Protein AF-A0A6G1R7E5-F1 (afdb_monomer)

Secondary structure (DSSP, 8-state):
-----------PPPP---------SS-SSTTSSS------------------HHHHHHHHH-EEEEEEE-TTTSTT--EEEEEEETT--HHHHHHHHHHHTT--GGGGGG---EEEEEEEETTTTEEEEEEEEEPPTT--HHHHHHH--PPP-

Mean predicted aligned error: 16.04 Å

Organism: NCBI:txid2861861

Solvent-accessible surface area (backbone atoms only — not comparable to full-atom values): 10362 Å² total; per-residue (Å²): 143,86,88,86,83,88,82,89,82,90,81,78,81,84,78,88,77,82,78,84,73,85,78,79,88,87,84,80,76,81,69,76,83,74,77,83,76,86,81,78,96,70,97,69,81,87,67,88,70,82,77,54,68,70,58,56,51,48,57,35,65,42,77,48,77,45,80,47,70,38,59,95,79,42,80,95,46,71,63,47,81,40,82,38,26,38,71,39,29,38,53,57,50,45,25,57,46,30,47,77,71,76,40,64,50,86,53,41,87,80,58,78,56,64,55,72,45,62,49,67,46,74,98,81,53,45,81,42,81,76,47,72,45,79,55,53,58,78,41,34,60,54,44,49,60,74,78,51,77,82,83,88,128

pLDDT: mean 77.71, std 21.1, range [35.16, 98.25]

InterPro domains:
  IPR000159 Ras-associating domain [PF00788] (63-152)
  IPR000159 Ras-associating domain [PS50200] (62-153)
  IPR000159 Ras-associating domain [SM00314] (62-153)
  IPR029071 Ubiquitin-like domain superfamily [SSF54236] (63-151)
  IPR052072 Vascular development regulator domain-containing protein [PTHR16027] (40-153)

Structure (mmCIF, N/CA/C/O backbone):
data_AF-A0A6G1R7E5-F1
#
_entry.id   AF-A0A6G1R7E5-F1
#
loop_
_atom_site.group_PDB
_atom_site.id
_atom_site.type_symbol
_atom_site.label_atom_id
_atom_site.label_alt_id
_atom_site.label_comp_id
_atom_site.label_asym_id
_atom_site.label_entity_id
_atom_site.label_seq_id
_atom_site.pdbx_PDB_ins_code
_atom_site.Cartn_x
_atom_site.Cartn_y
_atom_site.Cartn_z
_atom_site.occupancy
_atom_site.B_iso_or_equiv
_atom_site.auth_seq_id
_atom_site.auth_comp_id
_atom_site.auth_asym_id
_atom_site.auth_atom_id
_atom_site.pdbx_PDB_model_num
ATOM 1 N N . MET A 1 1 ? -14.449 60.398 -32.778 1.00 43.22 1 MET A N 1
ATOM 2 C CA . MET A 1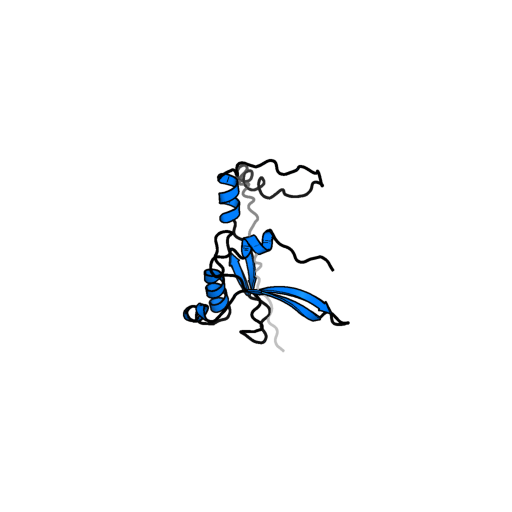 1 ? -14.266 61.812 -32.386 1.00 43.22 1 MET A CA 1
ATOM 3 C C . MET A 1 1 ? -15.204 62.108 -31.234 1.00 43.22 1 MET A C 1
ATOM 5 O O . MET A 1 1 ? -16.389 61.920 -31.430 1.00 43.22 1 MET A O 1
ATOM 9 N N . PHE A 1 2 ? -14.660 62.447 -30.063 1.00 35.16 2 PHE A N 1
ATOM 10 C CA . PHE A 1 2 ? -15.073 63.490 -29.105 1.00 35.16 2 PHE A CA 1
ATOM 11 C C . PHE A 1 2 ? -14.223 63.292 -27.836 1.00 35.16 2 PHE A C 1
ATOM 13 O O . PHE A 1 2 ? -14.105 62.180 -27.329 1.00 35.16 2 PHE A O 1
ATOM 20 N N . TYR A 1 3 ? -13.558 64.368 -27.411 1.00 39.50 3 TYR A N 1
ATOM 21 C CA . TYR A 1 3 ? -12.679 64.449 -26.242 1.00 39.50 3 TYR A CA 1
ATOM 22 C C . TYR A 1 3 ? -13.475 64.847 -24.993 1.00 39.50 3 TYR A C 1
ATOM 24 O O . TYR A 1 3 ? -14.454 65.582 -25.095 1.00 39.50 3 TYR A O 1
ATOM 32 N N . GLY A 1 4 ? -12.982 64.452 -23.819 1.00 38.38 4 GLY A N 1
ATOM 33 C CA . GLY A 1 4 ? -13.399 64.995 -22.527 1.00 38.38 4 GLY A CA 1
ATOM 34 C C . GLY A 1 4 ? -12.369 64.662 -21.449 1.00 38.38 4 GLY A C 1
ATOM 35 O O . GLY A 1 4 ? -12.268 63.517 -21.022 1.00 38.38 4 GLY A O 1
ATOM 36 N N . SER A 1 5 ? -11.573 65.660 -21.069 1.00 42.00 5 SER A N 1
ATOM 37 C CA . SER A 1 5 ? -10.473 65.568 -20.107 1.00 42.00 5 SER A CA 1
ATOM 38 C C . SER A 1 5 ? -10.920 65.765 -18.652 1.00 42.00 5 SER A C 1
ATOM 40 O O . SER A 1 5 ? -11.773 66.597 -18.369 1.00 42.00 5 SER A O 1
ATOM 42 N N . SER A 1 6 ? -10.188 65.080 -17.765 1.00 46.44 6 SER A N 1
ATOM 43 C CA . SER A 1 6 ? -9.765 65.466 -16.404 1.00 46.44 6 SER A CA 1
ATOM 44 C C . SER A 1 6 ? -10.787 65.615 -15.269 1.00 46.44 6 SER A C 1
ATOM 46 O O . SER A 1 6 ? -11.438 66.643 -15.142 1.00 46.44 6 SER A O 1
ATOM 48 N N . SER A 1 7 ? -10.691 64.709 -14.284 1.00 46.31 7 SER A N 1
ATOM 49 C CA . SER A 1 7 ? -10.604 65.093 -12.862 1.00 46.31 7 SER A CA 1
ATOM 50 C C . SER A 1 7 ? -10.080 63.948 -11.978 1.00 46.31 7 SER A C 1
ATOM 52 O O . SER A 1 7 ? -10.705 62.903 -11.834 1.00 46.31 7 SER A O 1
ATOM 54 N N . SER A 1 8 ? -8.901 64.199 -11.409 1.00 45.06 8 SER A N 1
ATOM 55 C CA . SER A 1 8 ? -8.250 63.628 -10.220 1.00 45.06 8 SER A CA 1
ATOM 56 C C . SER A 1 8 ? -9.001 62.614 -9.335 1.00 45.06 8 SER A C 1
ATOM 58 O O . SER A 1 8 ? -10.012 62.942 -8.721 1.00 45.06 8 SER A O 1
ATOM 60 N N . SER A 1 9 ? -8.350 61.482 -9.052 1.00 47.66 9 SER A N 1
ATOM 61 C CA . SER A 1 9 ? -8.262 60.946 -7.682 1.00 47.66 9 SER A CA 1
ATOM 62 C C . SER A 1 9 ? -7.002 60.084 -7.531 1.00 47.66 9 SER A C 1
ATOM 64 O O . SER A 1 9 ? -6.932 58.927 -7.928 1.00 47.66 9 SER A O 1
ATOM 66 N N . SER A 1 10 ? -5.954 60.702 -6.987 1.00 46.72 10 SER A N 1
ATOM 67 C CA . SER A 1 10 ? -4.764 60.012 -6.491 1.00 46.72 10 SER A CA 1
ATOM 68 C C . SER A 1 10 ? -5.149 59.277 -5.205 1.00 46.72 10 SER A C 1
ATOM 70 O O . SER A 1 10 ? -5.445 59.922 -4.200 1.00 46.72 10 SER A O 1
ATOM 72 N N . MET A 1 11 ? -5.187 57.944 -5.230 1.00 49.59 11 MET A N 1
ATOM 73 C CA . MET A 1 11 ? -5.299 57.131 -4.016 1.00 49.59 11 MET A CA 1
ATOM 74 C C . MET A 1 11 ? -3.902 56.643 -3.628 1.00 49.59 11 MET A C 1
ATOM 76 O O . MET A 1 11 ? -3.315 55.787 -4.288 1.00 49.59 11 MET A O 1
ATOM 80 N N . ALA A 1 12 ? -3.351 57.233 -2.568 1.00 59.59 12 ALA A N 1
ATOM 81 C CA . ALA A 1 12 ? -2.082 56.826 -1.980 1.00 59.59 12 ALA A CA 1
ATOM 82 C C . ALA A 1 12 ? -2.211 55.463 -1.262 1.00 59.59 12 ALA A C 1
ATOM 84 O O . ALA A 1 12 ? -3.248 55.192 -0.651 1.00 59.59 12 ALA A O 1
ATOM 85 N N . PRO A 1 13 ? -1.170 54.608 -1.280 1.00 60.53 13 PRO A N 1
ATOM 86 C CA . PRO A 1 13 ? -1.177 53.352 -0.539 1.00 60.53 13 PRO A CA 1
ATOM 87 C C . PRO A 1 13 ? -1.054 53.596 0.979 1.00 60.53 13 PRO A C 1
ATOM 89 O O . PRO A 1 13 ? -0.301 54.482 1.397 1.00 60.53 13 PRO A O 1
ATOM 92 N N . PRO A 1 14 ? -1.745 52.810 1.828 1.00 53.34 14 PRO A N 1
ATOM 93 C CA . PRO A 1 14 ? -1.679 52.971 3.275 1.00 53.34 14 PRO A CA 1
ATOM 94 C C . PRO A 1 14 ? -0.278 52.691 3.841 1.00 53.34 14 PRO A C 1
ATOM 96 O O . PRO A 1 14 ? 0.468 51.819 3.387 1.00 53.34 14 PRO A O 1
ATOM 99 N N . SER A 1 15 ? 0.062 53.485 4.853 1.00 50.06 15 SER A N 1
ATOM 100 C CA . SER A 1 15 ? 1.364 53.613 5.496 1.00 50.06 15 SER A CA 1
ATOM 101 C C . SER A 1 15 ? 1.778 52.379 6.310 1.00 50.06 15 SER A C 1
ATOM 103 O O . SER A 1 15 ? 0.997 51.737 7.011 1.00 50.06 15 SER A O 1
ATOM 105 N N . LYS A 1 16 ? 3.075 52.057 6.231 1.00 50.69 16 LYS A N 1
ATOM 106 C CA . LYS A 1 16 ? 3.732 50.959 6.949 1.00 50.69 16 LYS A CA 1
ATOM 107 C C . LYS A 1 16 ? 3.892 51.300 8.434 1.00 50.69 16 LYS A C 1
ATOM 109 O O . LYS A 1 16 ? 4.915 51.856 8.829 1.00 50.69 16 LYS A O 1
ATOM 114 N N . ASN A 1 17 ? 2.947 50.889 9.274 1.00 51.44 17 ASN A N 1
ATOM 115 C CA . ASN A 1 17 ? 3.166 50.872 10.720 1.00 51.44 17 ASN A CA 1
ATOM 116 C C . ASN A 1 17 ? 3.924 49.601 11.127 1.00 51.44 17 ASN A C 1
ATOM 118 O O . ASN A 1 17 ? 3.372 48.503 11.201 1.00 51.44 17 ASN A O 1
ATOM 122 N N . ARG A 1 18 ? 5.230 49.762 11.393 1.00 54.81 18 ARG A N 1
ATOM 123 C CA . ARG A 1 18 ? 6.087 48.744 12.017 1.00 54.81 18 ARG A CA 1
ATOM 124 C C . ARG A 1 18 ? 5.657 48.519 13.468 1.00 54.81 18 ARG A C 1
ATOM 126 O O . ARG A 1 18 ? 6.230 49.097 14.389 1.00 54.81 18 ARG A O 1
ATOM 133 N N . LEU A 1 19 ? 4.715 47.610 13.684 1.00 56.75 19 LEU A N 1
ATOM 134 C CA . LEU A 1 19 ? 4.514 46.999 14.995 1.00 56.75 19 LEU A CA 1
ATOM 135 C C . LEU A 1 19 ? 5.655 46.004 15.249 1.00 56.75 19 LEU A C 1
ATOM 137 O O . LEU A 1 19 ? 5.626 44.851 14.822 1.00 56.75 19 LEU A O 1
ATOM 141 N N . LYS A 1 20 ? 6.702 46.475 15.938 1.00 57.78 20 LYS A N 1
ATOM 142 C CA . LYS A 1 20 ? 7.719 45.624 16.569 1.00 57.78 20 LYS A CA 1
ATOM 143 C C . LYS A 1 20 ? 7.054 44.823 17.693 1.00 57.78 20 LYS A C 1
ATOM 145 O O . LYS A 1 20 ? 7.127 45.202 18.857 1.00 57.78 20 LYS A O 1
ATOM 150 N N . ARG A 1 21 ? 6.426 43.695 17.359 1.00 54.91 21 ARG A N 1
ATOM 151 C CA . ARG A 1 21 ? 6.070 42.678 18.351 1.00 54.91 21 ARG A CA 1
ATOM 152 C C . ARG A 1 21 ? 7.277 41.758 18.521 1.00 54.91 21 ARG A C 1
ATOM 154 O O . ARG A 1 21 ? 7.498 40.847 17.727 1.00 54.91 21 ARG A O 1
ATOM 161 N N . GLN A 1 22 ? 8.098 42.046 19.531 1.00 61.62 22 GLN A N 1
ATOM 162 C CA . GLN A 1 22 ? 9.074 41.091 20.052 1.00 61.62 22 GLN A CA 1
ATOM 163 C C . GLN A 1 22 ? 8.311 39.856 20.548 1.00 61.62 22 GLN A C 1
ATOM 165 O O . GLN A 1 22 ? 7.777 39.846 21.648 1.00 61.62 22 GLN A O 1
ATOM 170 N N . SER A 1 23 ? 8.248 38.820 19.718 1.00 51.31 23 SER A N 1
ATOM 171 C CA . SER A 1 23 ? 7.913 37.459 20.138 1.00 51.31 23 SER A CA 1
ATOM 172 C C . SER A 1 23 ? 9.173 36.618 19.978 1.00 51.31 23 SER A C 1
ATOM 174 O O . SER A 1 23 ? 9.340 35.839 19.047 1.00 51.31 23 SER A O 1
ATOM 176 N N . ARG A 1 24 ? 10.140 36.854 20.866 1.00 62.50 24 ARG A N 1
ATOM 177 C CA . ARG A 1 24 ? 11.144 35.829 21.138 1.00 62.50 24 ARG A CA 1
ATOM 178 C C . ARG A 1 24 ? 10.517 34.867 22.137 1.00 62.50 24 ARG A C 1
ATOM 180 O O . ARG A 1 24 ? 9.870 35.321 23.072 1.00 62.50 24 ARG A O 1
ATOM 187 N N . ILE A 1 25 ? 10.818 33.585 21.940 1.00 63.78 25 ILE A N 1
ATOM 188 C CA . ILE A 1 25 ? 10.504 32.439 22.804 1.00 63.78 25 ILE A CA 1
ATOM 189 C C . ILE A 1 25 ? 9.160 31.775 22.468 1.00 63.78 25 ILE A C 1
ATOM 191 O O . ILE A 1 25 ? 8.199 32.010 23.168 1.00 63.78 25 ILE A O 1
ATOM 195 N N . PHE A 1 26 ? 9.111 30.942 21.415 1.00 58.62 26 PHE A N 1
ATOM 196 C CA . PHE A 1 26 ? 8.296 29.700 21.354 1.00 58.62 26 PHE A CA 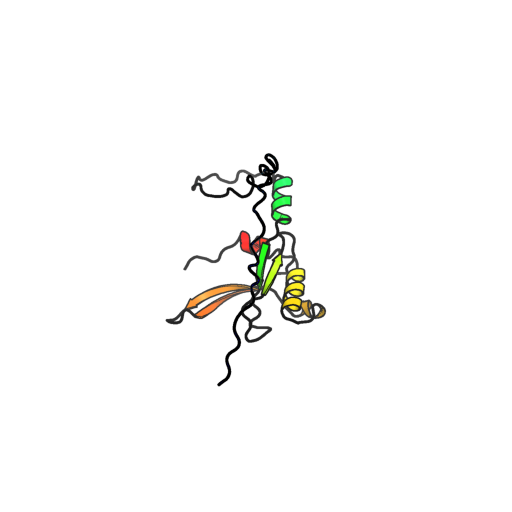1
ATOM 197 C C . PHE A 1 26 ? 8.729 28.742 20.211 1.00 58.62 26 PHE A C 1
ATOM 199 O O . PHE A 1 26 ? 7.939 27.952 19.713 1.00 58.62 26 PHE A O 1
ATOM 206 N N . SER A 1 27 ? 9.995 28.768 19.772 1.00 53.38 27 SER A N 1
ATOM 207 C CA . SER A 1 27 ? 10.455 28.011 18.588 1.00 53.38 27 SER A CA 1
ATOM 208 C C . SER A 1 27 ? 11.684 27.126 18.845 1.00 53.38 27 SER A C 1
ATOM 210 O O . SER A 1 27 ? 12.563 27.029 17.995 1.00 53.38 27 SER A O 1
ATOM 212 N N . GLN A 1 28 ? 11.779 26.503 20.025 1.00 55.53 28 GLN A N 1
ATOM 213 C CA . GLN A 1 28 ? 12.949 25.695 20.428 1.00 55.53 28 GLN A CA 1
ATOM 214 C C . GLN A 1 28 ? 12.647 24.204 20.688 1.00 55.53 28 GLN A C 1
ATOM 216 O O . GLN A 1 28 ? 13.572 23.462 20.992 1.00 55.53 28 GLN A O 1
ATOM 221 N N . VAL A 1 29 ? 11.401 23.728 20.540 1.00 57.16 29 VAL A N 1
ATOM 222 C CA . VAL A 1 29 ? 11.064 22.317 20.859 1.00 57.16 29 VAL A CA 1
ATOM 223 C C . VAL A 1 29 ? 10.819 21.443 19.619 1.00 57.16 29 VAL A C 1
ATOM 225 O O . VAL A 1 29 ? 11.035 20.241 19.679 1.00 57.16 29 VAL A O 1
ATOM 228 N N . LEU A 1 30 ? 10.484 22.016 18.456 1.00 55.47 30 LEU A N 1
ATOM 229 C CA . LEU A 1 30 ? 10.193 21.224 17.244 1.00 55.47 30 LEU A CA 1
ATOM 230 C C . LEU A 1 30 ? 11.411 20.939 16.346 1.00 55.47 30 LEU A C 1
ATOM 232 O O . LEU A 1 30 ? 11.290 20.213 15.368 1.00 55.47 30 LEU A O 1
ATOM 236 N N . TYR A 1 31 ? 12.595 21.466 16.672 1.00 46.91 31 TYR A N 1
ATOM 237 C CA . TYR A 1 31 ? 13.812 21.232 15.876 1.00 46.91 31 TYR A CA 1
ATOM 238 C C . TYR A 1 31 ? 14.673 20.057 16.365 1.00 46.91 31 TYR A C 1
ATOM 240 O O . TYR A 1 31 ? 15.666 19.736 15.719 1.00 46.91 31 TYR A O 1
ATOM 248 N N . ARG A 1 32 ? 14.317 19.389 17.475 1.00 50.28 32 ARG A N 1
ATOM 249 C CA . ARG A 1 32 ? 15.118 18.269 18.008 1.00 50.28 32 ARG A CA 1
ATOM 250 C C . ARG A 1 32 ? 14.827 16.902 17.385 1.00 50.28 32 ARG A C 1
ATOM 252 O O . ARG A 1 32 ? 15.646 16.013 17.562 1.00 50.28 32 ARG A O 1
ATOM 259 N N . THR A 1 33 ? 13.735 16.721 16.641 1.00 56.03 33 THR A N 1
ATOM 260 C CA . THR A 1 33 ? 13.347 15.388 16.127 1.00 56.03 33 THR A CA 1
ATOM 261 C C . THR A 1 33 ? 13.473 15.218 14.611 1.00 56.03 33 THR A C 1
ATOM 263 O O . THR A 1 33 ? 13.211 14.135 14.108 1.00 56.03 33 THR A O 1
ATOM 266 N N . LEU A 1 34 ? 13.913 16.242 13.869 1.00 50.25 34 LEU A N 1
ATOM 267 C CA . LEU A 1 34 ? 14.090 16.165 12.405 1.00 50.25 34 LEU A CA 1
ATOM 268 C C . LEU A 1 34 ? 15.547 16.316 11.935 1.00 50.25 34 LEU A C 1
ATOM 270 O O . LEU A 1 34 ? 15.807 16.469 10.744 1.00 50.25 34 LEU A O 1
ATOM 274 N N . SER A 1 35 ? 16.516 16.237 12.848 1.00 47.69 35 SER A N 1
ATOM 275 C CA . SER A 1 35 ? 17.937 16.162 12.497 1.00 47.69 35 SER A CA 1
ATOM 276 C C . SER A 1 35 ? 18.383 14.704 12.377 1.00 47.69 35 SER A C 1
ATOM 278 O O . SER A 1 35 ? 19.106 14.209 13.237 1.00 47.69 35 SER A O 1
ATOM 280 N N . TYR A 1 36 ? 17.990 14.024 11.299 1.00 47.25 36 TYR A N 1
ATOM 281 C CA . TYR A 1 36 ? 18.692 12.814 10.861 1.00 47.25 36 TYR A CA 1
ATOM 282 C C . TYR A 1 36 ? 19.356 13.083 9.512 1.00 47.25 36 TYR A C 1
ATOM 284 O O . TYR A 1 36 ? 18.862 12.739 8.441 1.00 47.25 36 TYR A O 1
ATOM 292 N N . LYS A 1 37 ? 20.482 13.794 9.585 1.00 44.66 37 LYS A N 1
ATOM 293 C CA . LYS A 1 37 ? 21.477 13.852 8.522 1.00 44.66 37 LYS A CA 1
ATOM 294 C C . LYS A 1 37 ? 22.774 13.296 9.098 1.00 44.66 37 LYS A C 1
ATOM 296 O O . LYS A 1 37 ? 23.402 13.947 9.921 1.00 44.66 37 LYS A O 1
ATOM 301 N N . ASP A 1 38 ? 23.118 12.113 8.599 1.00 42.69 38 ASP A N 1
ATOM 302 C CA . ASP A 1 38 ? 24.478 11.618 8.407 1.00 42.69 38 ASP A CA 1
ATOM 303 C C . ASP A 1 38 ? 25.299 11.233 9.653 1.00 42.69 38 ASP A C 1
ATOM 305 O O . ASP A 1 38 ? 25.874 12.086 10.329 1.00 42.69 38 ASP A O 1
ATOM 309 N N . ARG A 1 39 ? 25.457 9.916 9.872 1.00 45.44 39 ARG A N 1
ATOM 310 C CA . ARG A 1 39 ? 26.800 9.320 9.968 1.00 45.44 39 ARG A CA 1
ATOM 311 C C . ARG A 1 39 ? 26.808 7.789 9.899 1.00 45.44 39 ARG A C 1
ATOM 313 O O . ARG A 1 39 ? 26.329 7.106 10.792 1.00 45.44 39 ARG A O 1
ATOM 320 N N . SER A 1 40 ? 27.460 7.314 8.839 1.00 40.69 40 SER A N 1
ATOM 321 C CA . SER A 1 40 ? 28.517 6.292 8.831 1.00 40.69 40 SER A CA 1
ATOM 322 C C . SER A 1 40 ? 28.297 4.950 9.536 1.00 40.69 40 SER A C 1
ATOM 324 O O . SER A 1 40 ? 28.260 4.864 10.760 1.00 40.69 40 SER A O 1
ATOM 326 N N . SER A 1 41 ? 28.381 3.896 8.723 1.00 50.91 41 SER A N 1
ATOM 327 C CA . SER A 1 41 ? 28.817 2.540 9.051 1.00 50.91 41 SER A CA 1
ATOM 328 C C . SER A 1 41 ? 29.729 2.446 10.281 1.00 50.91 41 SER A C 1
ATOM 330 O O . SER A 1 41 ? 30.910 2.788 10.226 1.00 50.91 41 SER A O 1
ATOM 332 N N . SER A 1 42 ? 29.206 1.878 11.360 1.00 38.03 42 SER A N 1
ATOM 333 C CA . SER A 1 42 ? 30.008 1.190 12.366 1.00 38.03 42 SER A CA 1
ATOM 334 C C . SER A 1 42 ? 29.253 -0.059 12.790 1.00 38.03 42 SER A C 1
ATOM 336 O O . SER A 1 42 ? 28.181 0.013 13.385 1.00 38.03 42 SER A O 1
ATOM 338 N N . SER A 1 43 ? 29.819 -1.200 12.421 1.00 49.47 43 SER A N 1
ATOM 339 C CA . SER A 1 43 ? 29.452 -2.534 12.870 1.00 49.47 43 SER A CA 1
ATOM 340 C C . SER A 1 43 ? 29.258 -2.581 14.387 1.00 49.47 43 SER A C 1
ATOM 342 O O . SER A 1 43 ? 30.232 -2.540 15.139 1.00 49.47 43 SER A O 1
ATOM 344 N N . ALA A 1 44 ? 28.013 -2.720 14.825 1.00 37.69 44 ALA A N 1
ATOM 345 C CA . ALA A 1 44 ? 27.676 -3.195 16.154 1.00 37.69 44 ALA A CA 1
ATOM 346 C C . ALA A 1 44 ? 26.583 -4.251 15.981 1.00 37.69 44 ALA A C 1
ATOM 348 O O . ALA A 1 44 ? 25.473 -3.966 15.541 1.00 37.69 44 ALA A O 1
ATOM 349 N N . SER A 1 45 ? 26.957 -5.497 16.245 1.00 41.25 45 SER A N 1
ATOM 350 C CA . SER A 1 45 ? 26.053 -6.632 16.417 1.00 41.25 45 SER A CA 1
ATOM 351 C C . SER A 1 45 ? 24.877 -6.258 17.329 1.00 41.25 45 SER A C 1
ATOM 353 O O . SER A 1 45 ? 25.139 -5.663 18.379 1.00 41.25 45 SER A O 1
ATOM 355 N N . PRO A 1 46 ? 23.621 -6.631 17.020 1.00 45.59 46 PRO A N 1
ATOM 356 C CA . PRO A 1 46 ? 22.536 -6.438 17.966 1.00 45.59 46 PRO A CA 1
ATOM 357 C C . PRO A 1 46 ? 22.703 -7.470 19.085 1.00 45.59 46 PRO A C 1
ATOM 359 O O . PRO A 1 46 ? 22.324 -8.633 18.958 1.00 45.59 46 PRO A O 1
ATOM 362 N N . ALA A 1 47 ? 23.340 -7.052 20.178 1.00 42.56 47 ALA A N 1
ATOM 363 C CA . ALA A 1 47 ? 23.126 -7.687 21.467 1.00 42.56 47 ALA A CA 1
ATOM 364 C C . ALA A 1 47 ? 21.650 -7.467 21.822 1.00 42.56 47 ALA A C 1
ATOM 366 O O . ALA A 1 47 ? 21.161 -6.353 21.665 1.00 42.56 47 ALA A O 1
ATOM 367 N N . ALA A 1 48 ? 20.964 -8.542 22.216 1.00 51.56 48 ALA A N 1
ATOM 368 C CA . ALA A 1 48 ? 19.545 -8.595 22.560 1.00 51.56 48 ALA A CA 1
ATOM 369 C C . ALA A 1 48 ? 19.071 -7.317 23.280 1.00 51.56 48 ALA A C 1
ATOM 371 O O . ALA A 1 48 ? 19.342 -7.131 24.464 1.00 51.56 48 ALA A O 1
ATOM 372 N N . GLY A 1 49 ? 18.432 -6.420 22.529 1.00 49.16 49 GLY A N 1
ATOM 373 C CA . GLY A 1 49 ? 17.916 -5.160 23.038 1.00 49.16 49 GLY A CA 1
ATOM 374 C C . GLY A 1 49 ? 16.587 -5.412 23.727 1.00 49.16 49 GLY A C 1
ATOM 375 O O . GLY A 1 49 ? 15.664 -5.935 23.109 1.00 49.16 49 GLY A O 1
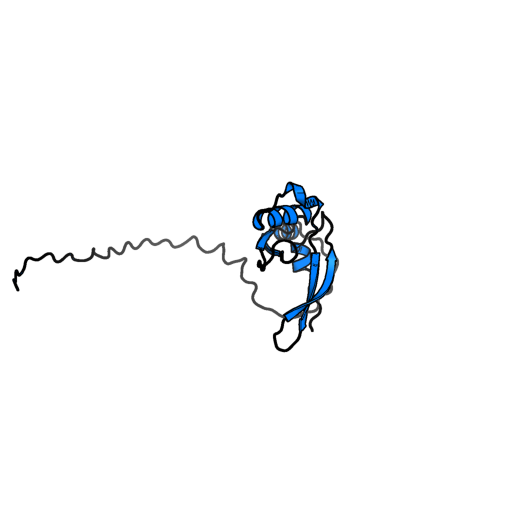ATOM 376 N N . GLU A 1 50 ? 16.496 -5.058 25.005 1.00 56.50 50 GLU A N 1
ATOM 377 C CA . GLU A 1 50 ? 15.217 -4.667 25.591 1.00 56.50 50 GLU A CA 1
ATOM 378 C C . GLU A 1 50 ? 14.662 -3.539 24.716 1.00 56.50 50 GLU A C 1
ATOM 380 O O . GLU A 1 50 ? 15.213 -2.439 24.705 1.00 56.50 50 GLU A O 1
ATOM 385 N N . ASP A 1 51 ? 13.632 -3.831 23.924 1.00 64.81 51 ASP A N 1
ATOM 386 C CA . ASP A 1 51 ? 12.924 -2.804 23.171 1.00 64.81 51 ASP A CA 1
ATOM 387 C C . ASP A 1 51 ? 12.345 -1.790 24.170 1.00 64.81 51 ASP A C 1
ATOM 389 O O . ASP A 1 51 ? 11.454 -2.125 24.958 1.00 64.81 51 ASP A O 1
ATOM 393 N N . ASP A 1 52 ? 12.841 -0.549 24.152 1.00 74.50 52 ASP A N 1
ATOM 394 C CA . ASP A 1 52 ? 12.260 0.532 24.948 1.00 74.50 52 ASP A CA 1
ATOM 395 C C . ASP A 1 52 ? 10.803 0.740 24.484 1.00 74.50 52 ASP A C 1
ATOM 397 O O . ASP A 1 52 ? 10.560 1.066 23.311 1.00 74.50 52 ASP A O 1
ATOM 401 N N . PRO A 1 53 ? 9.800 0.566 25.367 1.00 76.62 53 PRO A N 1
ATOM 402 C CA . PRO A 1 53 ? 8.392 0.696 24.999 1.00 76.62 53 PRO A CA 1
ATOM 403 C C . PRO A 1 53 ? 8.052 2.063 24.385 1.00 76.62 53 PRO A C 1
ATOM 405 O O . PRO A 1 53 ? 7.109 2.162 23.589 1.00 76.62 53 PRO A O 1
ATOM 408 N N . ALA A 1 54 ? 8.802 3.120 24.719 1.00 73.31 54 ALA A N 1
ATOM 409 C CA . ALA A 1 54 ? 8.604 4.444 24.136 1.00 73.31 54 ALA A CA 1
ATOM 410 C C . ALA A 1 54 ? 9.020 4.505 22.652 1.00 73.31 54 ALA A C 1
ATOM 412 O O . ALA A 1 54 ? 8.340 5.154 21.843 1.00 73.31 54 ALA A O 1
ATOM 413 N N . GLU A 1 55 ? 10.091 3.803 22.271 1.00 71.88 55 GLU A N 1
ATOM 414 C CA . GLU A 1 55 ? 10.575 3.750 20.888 1.00 71.88 55 GLU A CA 1
ATOM 415 C C . GLU A 1 55 ? 9.630 2.928 20.002 1.00 71.88 55 GLU A C 1
ATOM 417 O O . GLU A 1 55 ? 9.232 3.400 18.930 1.00 71.88 55 GLU A O 1
ATOM 422 N N . LEU A 1 56 ? 9.156 1.774 20.491 1.00 74.81 56 LEU A N 1
ATOM 423 C CA . LEU A 1 56 ? 8.146 0.955 19.803 1.00 74.81 56 LEU A CA 1
ATOM 424 C C . LEU A 1 56 ? 6.839 1.721 19.567 1.00 74.81 56 LEU A C 1
ATOM 426 O O . LEU A 1 56 ? 6.292 1.720 18.461 1.00 74.81 56 LEU A O 1
ATOM 430 N N . SER A 1 57 ? 6.334 2.404 20.599 1.00 72.31 57 SER A N 1
ATOM 431 C CA . SER A 1 57 ? 5.089 3.178 20.504 1.00 72.31 57 SER A CA 1
ATOM 432 C C . SER A 1 57 ? 5.182 4.278 19.443 1.00 72.31 57 SER A C 1
ATOM 434 O O . SER A 1 57 ? 4.247 4.482 18.657 1.00 72.31 57 SER A O 1
ATOM 436 N N . THR A 1 58 ? 6.337 4.947 19.373 1.00 75.19 58 THR A N 1
ATOM 437 C CA . THR A 1 58 ? 6.597 5.999 18.386 1.00 75.19 58 THR A CA 1
ATOM 438 C C . THR A 1 58 ? 6.634 5.430 16.970 1.00 75.19 58 THR A C 1
ATOM 440 O O . THR A 1 58 ? 5.986 5.985 16.082 1.00 75.19 58 THR A O 1
ATOM 443 N N . GLN A 1 59 ? 7.319 4.302 16.756 1.00 72.88 59 GLN A N 1
ATOM 444 C CA . GLN A 1 59 ? 7.385 3.646 15.445 1.00 72.88 59 GLN A CA 1
ATOM 445 C C . GLN A 1 59 ? 6.007 3.179 14.954 1.00 72.88 59 GLN A C 1
ATOM 447 O O . GLN A 1 59 ? 5.656 3.390 13.795 1.00 72.88 59 GLN A O 1
ATOM 452 N N . LEU A 1 60 ? 5.188 2.595 15.833 1.00 80.31 60 LEU A N 1
ATOM 453 C CA . LEU A 1 60 ? 3.859 2.097 15.463 1.00 80.31 60 LEU A CA 1
ATOM 454 C C . LEU A 1 60 ? 2.839 3.213 15.205 1.00 80.31 60 LEU A C 1
ATOM 456 O O . LEU A 1 60 ? 1.923 3.027 14.401 1.00 80.31 60 LEU A O 1
ATOM 460 N N . SER A 1 61 ? 2.991 4.356 15.876 1.00 82.88 61 SER A N 1
ATOM 461 C CA . SER A 1 61 ? 2.058 5.489 15.789 1.00 82.88 61 SER A CA 1
ATOM 462 C C . SER A 1 61 ? 2.464 6.536 14.750 1.00 82.88 61 SER A C 1
ATOM 464 O O . SER A 1 61 ? 1.661 7.412 14.425 1.00 82.88 61 SER A O 1
ATOM 466 N N . ALA A 1 62 ? 3.692 6.468 14.227 1.00 89.06 62 ALA A N 1
ATOM 467 C CA . ALA A 1 62 ? 4.165 7.389 13.206 1.00 89.06 62 ALA A CA 1
ATOM 468 C C . ALA A 1 62 ? 3.327 7.247 11.919 1.00 89.06 62 ALA A C 1
ATOM 470 O O . ALA A 1 62 ? 3.193 6.140 11.387 1.00 89.06 62 ALA A O 1
ATOM 471 N N . PRO A 1 63 ? 2.751 8.347 11.402 1.00 94.56 63 PRO A N 1
ATOM 472 C CA . PRO A 1 63 ? 2.018 8.313 10.150 1.00 94.56 63 PRO A CA 1
ATOM 473 C C . PRO A 1 63 ? 2.982 8.248 8.960 1.00 94.56 63 PRO A C 1
ATOM 475 O O . PRO A 1 63 ? 3.979 8.967 8.895 1.00 94.56 63 PRO A O 1
ATOM 478 N N . GLY A 1 64 ? 2.627 7.429 7.981 1.00 95.94 64 GLY A N 1
ATOM 479 C CA . GLY A 1 64 ? 3.283 7.285 6.693 1.00 95.94 64 GLY A CA 1
ATOM 480 C C . GLY A 1 64 ? 2.281 7.326 5.541 1.00 95.94 64 GLY A C 1
ATOM 481 O O . GLY A 1 64 ? 1.066 7.433 5.729 1.00 95.94 64 GLY A O 1
ATOM 482 N N . VAL A 1 65 ? 2.806 7.256 4.318 1.00 97.31 65 VAL A N 1
ATOM 483 C CA . VAL A 1 65 ? 2.007 7.272 3.087 1.00 97.31 65 VAL A CA 1
ATOM 484 C C . VAL A 1 65 ? 2.411 6.098 2.207 1.00 97.31 65 VAL A C 1
ATOM 486 O O . VAL A 1 65 ? 3.581 5.967 1.847 1.00 97.31 65 VAL A O 1
ATOM 489 N N . LEU A 1 66 ? 1.434 5.285 1.811 1.00 97.75 66 LEU A N 1
ATOM 490 C CA . LEU A 1 66 ? 1.604 4.182 0.869 1.00 97.75 66 LEU A CA 1
ATOM 491 C C . LEU A 1 66 ? 1.077 4.576 -0.511 1.00 97.75 66 LEU A C 1
ATOM 493 O O . LEU A 1 66 ? -0.016 5.133 -0.639 1.00 97.75 66 LEU A O 1
ATOM 497 N N . LYS A 1 67 ? 1.842 4.269 -1.563 1.00 96.88 67 LYS A N 1
ATOM 498 C CA . LYS A 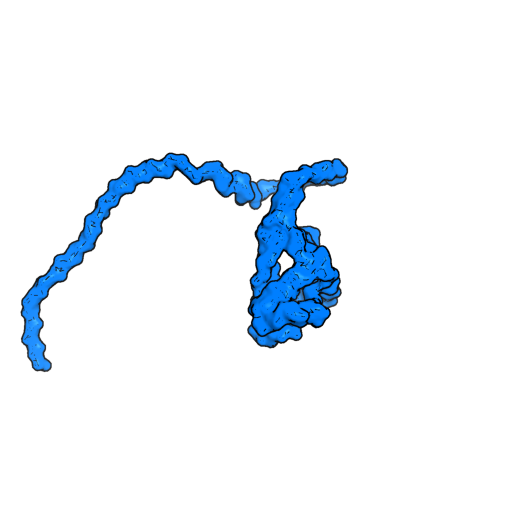1 67 ? 1.397 4.415 -2.957 1.00 96.88 67 LYS A CA 1
ATOM 499 C C . LYS A 1 67 ? 0.772 3.102 -3.412 1.00 96.88 67 LYS A C 1
ATOM 501 O O . LYS A 1 67 ? 1.488 2.149 -3.696 1.00 96.88 67 LYS A O 1
ATOM 506 N N . ILE A 1 68 ? -0.554 3.057 -3.495 1.00 97.00 68 ILE A N 1
ATOM 507 C CA . ILE A 1 68 ? -1.276 1.848 -3.900 1.00 97.00 68 ILE A CA 1
ATOM 508 C C . ILE A 1 68 ? -1.628 1.948 -5.379 1.00 97.00 68 ILE A C 1
ATOM 510 O O . ILE A 1 68 ? -2.416 2.808 -5.781 1.00 97.00 68 ILE A O 1
ATOM 514 N N . PHE A 1 69 ? -1.038 1.070 -6.186 1.00 95.06 69 PHE A N 1
ATOM 515 C CA . PHE A 1 69 ? -1.286 0.971 -7.622 1.00 95.06 69 PHE A CA 1
ATOM 516 C C . PHE A 1 69 ? -2.556 0.156 -7.884 1.00 95.06 6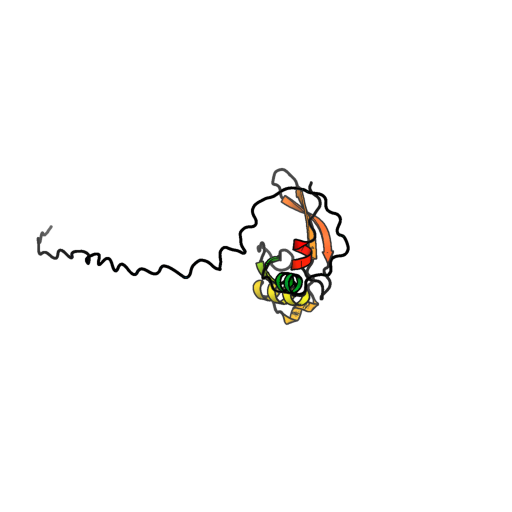9 PHE A C 1
ATOM 518 O O . PHE A 1 69 ? -2.723 -0.937 -7.353 1.00 95.06 69 PHE A O 1
ATOM 525 N N . GLY A 1 70 ? -3.460 0.708 -8.694 1.00 92.62 70 GLY A N 1
ATOM 526 C CA . GLY A 1 70 ? -4.786 0.145 -8.965 1.00 92.62 70 GLY A CA 1
ATOM 527 C C . GLY A 1 70 ? -5.008 -0.206 -10.432 1.00 92.62 70 GLY A C 1
ATOM 528 O O . GLY A 1 70 ? -6.157 -0.281 -10.856 1.00 92.62 70 GLY A O 1
ATOM 529 N N . GLY A 1 71 ? -3.939 -0.407 -11.213 1.00 88.75 71 GLY A N 1
ATOM 530 C CA . GLY A 1 71 ? -4.028 -0.639 -12.662 1.00 88.75 71 GLY A CA 1
ATOM 531 C C . GLY A 1 71 ? -4.917 -1.828 -13.052 1.00 88.75 71 GLY A C 1
ATOM 532 O O . GLY A 1 71 ? -5.558 -1.797 -14.097 1.00 88.75 71 GLY A O 1
ATOM 533 N N . ASN A 1 72 ? -5.024 -2.837 -12.182 1.00 86.25 72 ASN A N 1
ATOM 534 C CA . ASN A 1 72 ? -5.884 -4.012 -12.369 1.00 86.25 72 ASN A CA 1
ATOM 535 C C . ASN A 1 72 ? -7.355 -3.783 -11.979 1.00 86.25 72 ASN A C 1
ATOM 537 O O . ASN A 1 72 ? -8.177 -4.670 -12.185 1.00 86.25 72 ASN A O 1
ATOM 541 N N . ILE A 1 73 ? -7.680 -2.634 -11.387 1.00 88.25 73 ILE A N 1
ATOM 542 C CA . ILE A 1 73 ? -9.001 -2.340 -10.820 1.00 88.25 73 ILE A CA 1
ATOM 543 C C . ILE A 1 73 ? -9.644 -1.140 -11.531 1.00 88.25 73 ILE A C 1
ATOM 545 O O . ILE A 1 73 ? -10.835 -1.157 -11.833 1.00 88.25 73 ILE A O 1
ATOM 549 N N . CYS A 1 74 ? -8.865 -0.097 -11.825 1.00 85.94 74 CYS A N 1
ATOM 550 C CA . CYS A 1 74 ? -9.329 1.111 -12.498 1.00 85.94 74 CYS A CA 1
ATOM 551 C C . CYS A 1 74 ? -8.340 1.513 -13.603 1.00 85.94 74 CYS A C 1
ATOM 553 O O . CYS A 1 74 ? -7.248 2.023 -13.332 1.00 85.94 74 CYS A O 1
ATOM 555 N N . ALA A 1 75 ? -8.726 1.280 -14.861 1.00 82.19 75 ALA A N 1
ATOM 556 C CA . ALA A 1 75 ? -7.896 1.597 -16.019 1.00 82.19 75 ALA A CA 1
ATOM 557 C C . ALA A 1 75 ? -7.571 3.102 -16.096 1.00 82.19 75 ALA A C 1
ATOM 559 O O . ALA A 1 75 ? -8.410 3.952 -15.807 1.00 82.19 75 ALA A O 1
ATOM 560 N N . GLY A 1 76 ? -6.344 3.434 -16.509 1.00 78.38 76 GLY A N 1
ATOM 561 C CA . GLY A 1 76 ? -5.907 4.824 -16.701 1.00 78.38 76 GLY A CA 1
ATOM 562 C C . GLY A 1 76 ? -5.553 5.584 -15.417 1.00 78.38 76 GLY A C 1
ATOM 563 O O . GLY A 1 76 ? -5.298 6.786 -15.472 1.00 78.38 76 GLY A O 1
ATOM 564 N N . THR A 1 77 ? -5.503 4.910 -14.264 1.00 74.31 77 THR A N 1
ATOM 565 C CA . THR A 1 77 ? -5.058 5.503 -12.996 1.00 74.31 77 THR A CA 1
ATOM 566 C C . THR A 1 77 ? -3.682 4.967 -12.598 1.00 74.31 77 THR A C 1
ATOM 568 O O . THR A 1 77 ? -3.416 3.775 -12.713 1.00 74.31 77 THR A O 1
ATOM 571 N N . ASN A 1 78 ? -2.785 5.853 -12.153 1.00 84.19 78 ASN A N 1
ATOM 572 C CA . ASN A 1 78 ? -1.421 5.469 -11.772 1.00 84.19 78 ASN A CA 1
ATOM 573 C C . ASN A 1 78 ? -1.401 4.815 -10.382 1.00 84.19 78 ASN A C 1
ATOM 575 O O . ASN A 1 78 ? -1.251 3.607 -10.240 1.00 84.19 78 ASN A O 1
ATOM 579 N N . TYR A 1 79 ? -1.569 5.629 -9.342 1.00 94.94 79 TYR A N 1
ATOM 580 C CA . TYR A 1 79 ? -1.653 5.187 -7.956 1.00 94.94 79 TYR A CA 1
ATOM 581 C C . TYR A 1 79 ? -2.550 6.137 -7.161 1.00 94.94 79 TYR A C 1
ATOM 583 O O . TYR A 1 79 ? -2.787 7.282 -7.565 1.00 94.94 79 TYR A O 1
ATOM 591 N N . LYS A 1 80 ? -3.013 5.678 -6.001 1.00 95.94 80 LYS A N 1
ATOM 592 C CA . LYS A 1 80 ? -3.640 6.512 -4.973 1.00 95.94 80 LYS A CA 1
ATOM 593 C C . LYS A 1 80 ? -2.787 6.448 -3.716 1.00 95.94 80 LYS A C 1
ATOM 595 O O . LYS A 1 80 ? -2.336 5.376 -3.319 1.00 95.94 80 LYS A O 1
ATOM 600 N N . SER A 1 81 ? -2.552 7.609 -3.119 1.00 96.88 81 SER A N 1
ATOM 601 C CA . SER A 1 81 ? -1.865 7.710 -1.836 1.00 96.88 81 SER A CA 1
ATOM 602 C C . SER A 1 81 ? -2.836 7.378 -0.712 1.00 96.88 81 SER A C 1
ATOM 604 O O . SER A 1 81 ? -3.926 7.951 -0.658 1.00 96.88 81 SER A O 1
ATOM 606 N N . VAL A 1 82 ? -2.432 6.476 0.174 1.00 98.00 82 VAL A N 1
ATOM 607 C CA . VAL A 1 82 ? -3.198 6.042 1.345 1.00 98.00 82 VAL A CA 1
ATOM 608 C C . VAL A 1 82 ? -2.388 6.345 2.597 1.00 98.00 82 VAL A C 1
ATOM 610 O O . VAL A 1 82 ? -1.174 6.136 2.605 1.00 98.00 82 VAL A O 1
ATOM 613 N N . LEU A 1 83 ? -3.037 6.900 3.622 1.00 97.69 83 LEU A N 1
ATOM 614 C CA . LEU A 1 83 ? -2.381 7.143 4.903 1.00 97.69 83 LEU A CA 1
ATOM 615 C C . LEU A 1 83 ? -2.298 5.825 5.666 1.00 97.69 83 LEU A C 1
ATOM 617 O O . LEU A 1 83 ? -3.227 5.028 5.637 1.00 97.69 83 LEU A O 1
ATOM 621 N N . ALA A 1 84 ? -1.182 5.591 6.337 1.00 97.31 84 ALA A N 1
ATOM 622 C CA . ALA A 1 84 ? -0.988 4.389 7.132 1.00 97.31 84 ALA A CA 1
ATOM 623 C C . ALA A 1 84 ? -0.196 4.722 8.391 1.00 97.31 84 ALA A C 1
ATOM 625 O O . ALA A 1 84 ? 0.543 5.701 8.429 1.00 97.31 84 ALA A O 1
ATOM 626 N N . THR A 1 85 ? -0.313 3.883 9.404 1.00 96.69 85 THR A N 1
ATOM 627 C CA . THR A 1 85 ? 0.582 3.837 10.562 1.00 96.69 85 THR A CA 1
ATOM 628 C C . THR A 1 85 ? 1.232 2.456 10.623 1.00 96.69 85 THR A C 1
ATOM 630 O O . THR A 1 85 ? 0.809 1.531 9.921 1.00 96.69 85 THR A O 1
ATOM 633 N N . GLY A 1 86 ? 2.243 2.271 11.477 1.00 95.25 86 GLY A N 1
ATOM 634 C CA . GLY A 1 86 ? 2.848 0.950 11.696 1.00 95.25 86 GLY A CA 1
ATOM 635 C C . GLY A 1 86 ? 1.855 -0.088 12.246 1.00 95.25 86 GLY A C 1
ATOM 636 O O . GLY A 1 86 ? 2.061 -1.293 12.119 1.00 95.25 86 GLY A O 1
ATOM 637 N N . SER A 1 87 ? 0.735 0.370 12.808 1.00 95.50 87 SER A N 1
ATOM 638 C CA . SER A 1 87 ? -0.369 -0.465 13.278 1.00 95.50 87 SER A CA 1
ATOM 639 C C . SER A 1 87 ? -1.454 -0.757 12.229 1.00 95.50 87 SER A C 1
ATOM 641 O O . SER A 1 87 ? -2.231 -1.693 12.449 1.00 95.50 87 SER A O 1
ATOM 643 N N . SER A 1 88 ? -1.505 -0.048 11.093 1.00 97.50 88 SER A N 1
ATOM 644 C CA . SER A 1 88 ? -2.527 -0.261 10.054 1.00 97.50 88 SER A CA 1
ATOM 645 C C . SER A 1 88 ? -2.426 -1.648 9.425 1.00 97.50 88 SER A C 1
ATOM 647 O O . SER A 1 88 ? -1.349 -2.093 9.022 1.00 97.50 88 SER A O 1
ATOM 649 N N . SER A 1 89 ? -3.560 -2.337 9.332 1.00 97.94 89 SER A N 1
ATOM 650 C CA . SER A 1 89 ? -3.652 -3.656 8.707 1.00 97.94 89 SER A CA 1
ATOM 651 C C . SER A 1 89 ? -3.841 -3.570 7.192 1.00 97.94 89 SER A C 1
ATOM 653 O O . SER A 1 89 ? -4.425 -2.615 6.672 1.00 97.94 89 SER A O 1
ATOM 655 N N . THR A 1 90 ? -3.422 -4.612 6.473 1.00 98.25 90 THR A N 1
ATOM 656 C CA . THR A 1 90 ? -3.729 -4.771 5.044 1.00 98.25 90 THR A CA 1
ATOM 657 C C . THR A 1 90 ? -5.219 -4.592 4.761 1.00 98.25 90 THR A C 1
ATOM 659 O O . THR A 1 90 ? -5.595 -3.882 3.828 1.00 98.25 90 THR A O 1
ATOM 662 N N . ARG A 1 91 ? -6.083 -5.191 5.589 1.00 98.00 91 ARG A N 1
ATOM 663 C CA . ARG A 1 91 ? -7.535 -5.142 5.391 1.00 98.00 91 ARG A CA 1
ATOM 664 C C . ARG A 1 91 ? -8.104 -3.726 5.459 1.00 98.00 91 ARG A C 1
ATOM 666 O O . ARG A 1 91 ? -9.010 -3.394 4.695 1.00 98.00 91 ARG A O 1
ATOM 673 N N . GLU A 1 92 ? -7.603 -2.904 6.375 1.00 98.06 92 GLU A N 1
ATOM 674 C CA . GLU A 1 92 ? -7.991 -1.493 6.492 1.00 98.06 92 GLU A CA 1
ATOM 675 C C . GLU A 1 92 ? -7.516 -0.696 5.276 1.00 98.06 92 GLU A C 1
ATOM 677 O O . GLU A 1 92 ? -8.306 0.027 4.669 1.00 98.06 92 GLU A O 1
ATOM 682 N N . LEU A 1 93 ? -6.269 -0.912 4.852 1.00 98.12 93 LEU A N 1
ATOM 683 C CA . LEU A 1 93 ? -5.686 -0.212 3.708 1.00 98.12 93 LEU A CA 1
ATOM 684 C C . LEU A 1 93 ? -6.377 -0.564 2.387 1.00 98.12 93 LEU A C 1
ATOM 686 O O . LEU A 1 93 ? -6.557 0.314 1.547 1.00 98.12 93 LEU A O 1
ATOM 690 N N . VAL A 1 94 ? -6.829 -1.811 2.208 1.00 98.06 94 VAL A N 1
ATOM 691 C CA . VAL A 1 94 ? -7.643 -2.203 1.044 1.00 98.06 94 VAL A CA 1
ATOM 692 C C . VAL A 1 94 ? -8.961 -1.427 1.020 1.00 98.06 94 VAL A C 1
ATOM 694 O O . VAL A 1 94 ? -9.330 -0.898 -0.026 1.00 98.06 94 VAL A O 1
ATOM 697 N N . LYS A 1 95 ? -9.659 -1.298 2.157 1.00 98.19 95 LYS A N 1
ATOM 698 C CA . LYS A 1 95 ? -10.902 -0.506 2.225 1.00 98.19 95 LYS A CA 1
ATOM 699 C C . LYS A 1 95 ? -10.647 0.959 1.864 1.00 98.19 95 LYS A C 1
ATOM 701 O O . LYS A 1 95 ? -11.368 1.519 1.041 1.00 98.19 95 LYS A O 1
ATOM 706 N N . GLU A 1 96 ? -9.607 1.560 2.433 1.00 97.75 96 GLU A N 1
ATOM 707 C CA . GLU A 1 96 ? -9.267 2.965 2.187 1.00 97.75 96 GLU A CA 1
ATOM 708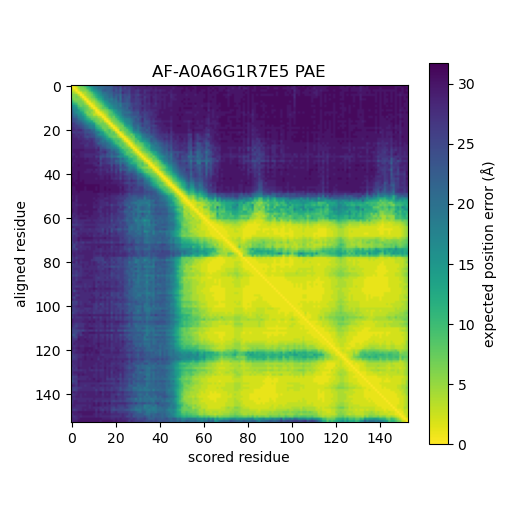 C C . GLU A 1 96 ? -8.818 3.207 0.733 1.00 97.75 96 GLU A C 1
ATOM 710 O O . GLU A 1 96 ? -9.142 4.230 0.125 1.00 97.75 96 GLU A O 1
ATOM 715 N N . ALA A 1 97 ? -8.102 2.248 0.138 1.00 97.25 97 ALA A N 1
ATOM 716 C CA . ALA A 1 97 ? -7.730 2.289 -1.270 1.00 97.25 97 ALA A CA 1
ATOM 717 C C . ALA A 1 97 ? -8.966 2.223 -2.172 1.00 97.25 97 ALA A C 1
ATOM 719 O O . ALA A 1 97 ? -9.118 3.074 -3.048 1.00 97.25 97 ALA A O 1
ATOM 720 N N . LEU A 1 98 ? -9.858 1.254 -1.944 1.00 96.62 98 LEU A N 1
ATOM 721 C CA . LEU A 1 98 ? -11.078 1.081 -2.738 1.00 96.62 98 LEU A CA 1
ATOM 722 C C . LEU A 1 98 ? -11.938 2.342 -2.724 1.00 96.62 98 LEU A C 1
ATOM 724 O O . LEU A 1 98 ? -12.347 2.803 -3.788 1.00 96.62 98 LEU A O 1
ATOM 728 N N . GLU A 1 99 ? -12.126 2.954 -1.556 1.00 96.44 99 GLU A N 1
ATOM 729 C CA . GLU A 1 99 ? -12.847 4.223 -1.438 1.00 96.44 99 GLU A CA 1
ATOM 730 C C . GLU A 1 99 ? -12.200 5.327 -2.292 1.00 96.44 99 GLU A C 1
ATOM 732 O O . GLU A 1 99 ? -12.885 6.002 -3.062 1.00 96.44 99 GLU A O 1
ATOM 737 N N . ARG A 1 100 ? -10.865 5.464 -2.260 1.00 95.94 100 ARG A N 1
ATOM 738 C CA . ARG A 1 100 ? -10.142 6.443 -3.100 1.00 95.94 100 ARG A CA 1
ATOM 739 C C . ARG A 1 100 ? -10.180 6.145 -4.596 1.00 95.94 100 ARG A C 1
ATOM 741 O O . ARG A 1 100 ? -9.975 7.061 -5.401 1.00 95.94 100 ARG A O 1
ATOM 748 N N . TYR A 1 101 ? -10.405 4.891 -4.970 1.00 95.00 101 TYR A N 1
ATOM 749 C CA . TYR A 1 101 ? -10.647 4.472 -6.348 1.00 95.00 101 TYR A CA 1
ATOM 750 C C . TYR A 1 101 ? -12.128 4.574 -6.754 1.00 95.00 101 TYR A C 1
ATOM 752 O O . TYR A 1 101 ? -12.449 4.291 -7.905 1.00 95.00 101 TYR A O 1
ATOM 760 N N . GLY A 1 102 ? -13.019 5.027 -5.863 1.00 93.69 102 GLY A N 1
ATOM 761 C CA . GLY A 1 102 ? -14.451 5.172 -6.145 1.00 93.69 102 GLY A CA 1
ATOM 762 C C . GLY A 1 10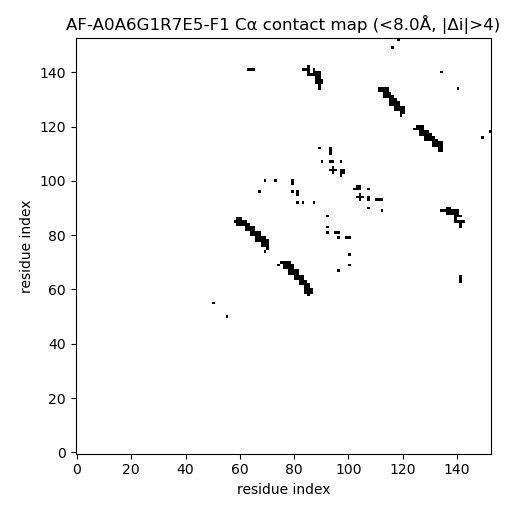2 ? -15.226 3.853 -6.099 1.00 93.69 102 GLY A C 1
ATOM 763 O O . GLY A 1 102 ? -16.266 3.728 -6.740 1.00 93.69 102 GLY A O 1
ATOM 764 N N . LEU A 1 103 ? -14.715 2.860 -5.368 1.00 94.19 103 LEU A N 1
ATOM 765 C CA . LEU A 1 103 ? -15.293 1.525 -5.233 1.00 94.19 103 LEU A CA 1
ATOM 766 C C . LEU A 1 103 ? -15.835 1.292 -3.823 1.00 94.19 103 LEU A C 1
ATOM 768 O O . LEU A 1 103 ? -15.445 1.944 -2.856 1.00 94.19 103 LEU A O 1
ATOM 772 N N . SER A 1 104 ? -16.738 0.319 -3.698 1.00 95.94 104 SER A N 1
ATOM 773 C CA . SER A 1 104 ? -17.369 0.006 -2.417 1.00 95.94 104 SER A CA 1
ATOM 774 C C . SER A 1 104 ? -16.412 -0.710 -1.462 1.00 95.94 104 SER A C 1
ATOM 776 O O . SER A 1 104 ? -15.922 -1.800 -1.759 1.00 95.94 104 SER A O 1
ATOM 778 N N . GLN A 1 105 ? -16.237 -0.164 -0.257 1.00 96.44 105 GLN A N 1
ATOM 779 C CA . GLN A 1 105 ? -15.477 -0.800 0.829 1.00 96.44 105 GLN A CA 1
ATOM 780 C C . GLN A 1 105 ? -16.052 -2.160 1.257 1.00 96.44 105 GLN A C 1
ATOM 782 O O . GLN A 1 105 ? -15.321 -3.001 1.784 1.00 96.44 105 GLN A O 1
ATOM 787 N N . LEU A 1 106 ? -17.345 -2.410 1.005 1.00 94.69 106 LEU A N 1
ATOM 788 C CA . LEU A 1 106 ? -17.993 -3.696 1.294 1.00 94.69 106 LEU A CA 1
ATOM 789 C C . LEU A 1 106 ? -17.402 -4.834 0.452 1.00 94.69 106 LEU A C 1
ATOM 791 O O . LEU A 1 106 ? -17.390 -5.984 0.882 1.00 94.69 106 LEU A O 1
ATOM 795 N N . SER A 1 107 ? -16.857 -4.501 -0.720 1.00 93.69 107 SER A N 1
ATOM 796 C CA . SER A 1 107 ? -16.227 -5.459 -1.627 1.00 93.69 107 SER A CA 1
ATOM 797 C C . SER A 1 107 ? -14.775 -5.785 -1.266 1.00 93.69 107 SER A C 1
ATOM 799 O O . SER A 1 107 ? -14.163 -6.607 -1.936 1.00 93.69 107 SER A O 1
ATOM 801 N N . ALA A 1 108 ? -14.220 -5.225 -0.180 1.00 94.81 108 ALA A N 1
ATOM 802 C CA . ALA A 1 108 ? -12.824 -5.438 0.223 1.00 94.81 108 ALA A CA 1
ATOM 803 C C . ALA A 1 108 ? -12.424 -6.917 0.380 1.00 94.81 108 ALA A C 1
ATOM 805 O O . ALA A 1 108 ? -11.253 -7.241 0.250 1.00 94.81 108 ALA A O 1
ATOM 806 N N . GLY A 1 109 ? -13.380 -7.826 0.613 1.00 94.88 109 GLY A N 1
ATOM 807 C CA . GLY A 1 109 ? -13.142 -9.277 0.631 1.00 94.88 109 GLY A CA 1
ATOM 808 C C . GLY A 1 109 ? -12.733 -9.897 -0.700 1.00 94.88 109 GLY A C 1
ATOM 809 O O . GLY A 1 109 ? -12.223 -11.009 -0.704 1.00 94.88 109 GLY A O 1
ATOM 810 N N . GLN A 1 110 ? -12.961 -9.194 -1.804 1.00 95.50 110 GLN A N 1
ATOM 811 C CA . GLN A 1 110 ? -12.686 -9.658 -3.162 1.00 95.50 110 GLN A CA 1
ATOM 812 C C . GLN A 1 110 ? -11.358 -9.118 -3.706 1.00 95.50 110 GLN A C 1
ATOM 814 O O . GLN A 1 110 ? -10.967 -9.465 -4.817 1.00 95.50 110 GLN A O 1
ATOM 819 N N . TYR A 1 111 ? -10.676 -8.267 -2.937 1.00 96.44 111 TYR A N 1
ATOM 820 C CA . TYR A 1 111 ? -9.419 -7.642 -3.320 1.00 96.44 111 TYR A CA 1
ATOM 821 C C . TYR A 1 111 ? -8.320 -8.047 -2.353 1.00 96.44 111 TYR A C 1
ATOM 823 O O . TYR A 1 111 ? -8.558 -8.262 -1.166 1.00 96.44 111 TYR A O 1
ATOM 831 N N . ALA A 1 112 ? -7.102 -8.100 -2.872 1.00 96.31 112 ALA A N 1
ATOM 832 C CA . ALA A 1 112 ? -5.913 -8.349 -2.086 1.00 96.31 112 ALA A CA 1
ATOM 833 C C . ALA A 1 112 ? -4.891 -7.244 -2.350 1.00 96.31 112 ALA A C 1
ATOM 835 O O . ALA A 1 112 ? -4.769 -6.754 -3.475 1.00 96.31 112 ALA A O 1
ATOM 836 N N . LEU A 1 113 ? -4.165 -6.850 -1.306 1.00 97.62 113 LEU A N 1
ATOM 837 C CA . LEU A 1 113 ? -3.007 -5.980 -1.452 1.00 97.62 113 LEU A CA 1
ATOM 838 C C . LEU A 1 113 ? -1.786 -6.856 -1.730 1.00 97.62 113 LEU A C 1
ATOM 840 O O . LEU A 1 113 ? -1.556 -7.838 -1.025 1.00 97.62 113 LEU A O 1
ATOM 844 N N . CYS A 1 114 ? -1.009 -6.496 -2.744 1.00 96.94 114 CYS A N 1
ATOM 845 C CA . CYS A 1 114 ? 0.185 -7.237 -3.128 1.00 96.94 114 CYS A CA 1
ATOM 846 C C . CYS A 1 114 ? 1.425 -6.360 -2.976 1.00 96.9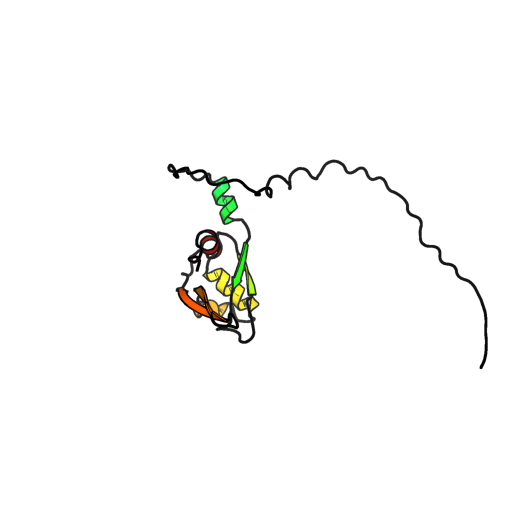4 114 CYS A C 1
ATOM 848 O O . CYS A 1 114 ? 1.419 -5.196 -3.377 1.00 96.94 114 CYS A O 1
ATOM 850 N N . ASP A 1 115 ? 2.492 -6.951 -2.451 1.00 96.56 115 ASP A N 1
ATOM 851 C CA . ASP A 1 115 ? 3.849 -6.430 -2.554 1.00 96.56 115 ASP A CA 1
ATOM 852 C C . ASP A 1 115 ? 4.444 -6.926 -3.878 1.00 96.56 115 ASP A C 1
ATOM 854 O O . ASP A 1 115 ? 4.512 -8.134 -4.118 1.00 96.56 115 ASP A O 1
ATOM 858 N N . VAL A 1 116 ? 4.764 -6.007 -4.786 1.00 94.88 116 VAL A N 1
ATOM 859 C CA . VAL A 1 116 ? 5.097 -6.313 -6.183 1.00 94.88 116 VAL A CA 1
ATOM 860 C C . VAL A 1 116 ? 6.497 -5.811 -6.489 1.00 94.88 116 VAL A C 1
ATOM 862 O O . VAL A 1 116 ? 6.794 -4.631 -6.311 1.00 94.88 116 VAL A O 1
ATOM 865 N N . ILE A 1 117 ? 7.331 -6.696 -7.029 1.00 94.44 117 ILE A N 1
ATOM 866 C CA . ILE A 1 117 ? 8.663 -6.369 -7.527 1.00 94.44 117 ILE A CA 1
ATOM 867 C C . ILE A 1 117 ? 8.721 -6.450 -9.044 1.00 94.44 117 ILE A C 1
ATOM 869 O O . ILE A 1 117 ? 7.949 -7.152 -9.703 1.00 94.44 117 ILE A O 1
ATOM 873 N N . GLY A 1 118 ? 9.662 -5.712 -9.605 1.00 93.38 118 GLY A N 1
ATOM 874 C CA . GLY A 1 118 ? 9.842 -5.617 -11.034 1.00 93.38 118 GLY A CA 1
ATOM 875 C C . GLY A 1 118 ? 11.086 -4.829 -11.387 1.00 93.38 118 GLY A C 1
ATOM 876 O O . GLY A 1 118 ? 11.821 -4.361 -10.515 1.00 93.38 118 GLY A O 1
ATOM 877 N N . LYS A 1 119 ? 11.279 -4.660 -12.686 1.00 92.06 119 LYS A N 1
ATOM 878 C CA . LYS A 1 119 ? 12.382 -3.899 -13.267 1.00 92.06 119 LYS A CA 1
ATOM 879 C C . LYS A 1 119 ? 11.880 -3.050 -14.422 1.00 92.06 119 LYS A C 1
ATOM 881 O O . LYS A 1 119 ? 10.849 -3.333 -15.031 1.00 92.06 119 LYS A O 1
ATOM 886 N N . PHE A 1 120 ? 12.624 -2.000 -14.738 1.00 90.50 120 PHE A N 1
ATOM 887 C CA . PHE A 1 120 ? 12.385 -1.217 -15.942 1.00 90.50 120 PHE A CA 1
ATOM 888 C C . PHE A 1 120 ? 13.141 -1.847 -17.113 1.00 90.50 120 PHE A C 1
ATOM 890 O O . PHE A 1 120 ? 14.367 -1.916 -17.084 1.00 90.50 120 PHE A O 1
ATOM 897 N N . GLU A 1 121 ? 12.423 -2.280 -18.148 1.00 89.56 121 GLU A N 1
ATOM 898 C CA . GLU A 1 121 ? 13.013 -2.904 -19.336 1.00 89.56 121 GLU A CA 1
ATOM 899 C C . GLU A 1 121 ? 12.788 -2.089 -20.616 1.00 89.56 121 GLU A C 1
ATOM 901 O O . GLU A 1 121 ? 11.817 -1.338 -20.763 1.00 89.56 121 GLU A O 1
ATOM 906 N N . GLY A 1 122 ? 13.691 -2.298 -21.578 1.00 87.38 122 GLY A N 1
ATOM 907 C CA . GLY A 1 122 ? 13.615 -1.741 -22.925 1.00 87.38 122 GLY A CA 1
ATOM 908 C C . GLY A 1 122 ? 14.041 -0.270 -23.041 1.00 87.38 122 GLY A C 1
ATOM 909 O O . GLY A 1 122 ? 14.317 0.395 -22.040 1.00 87.38 122 GLY A O 1
ATOM 910 N N . PRO A 1 123 ? 14.086 0.264 -24.276 1.00 87.38 123 PRO A N 1
ATOM 911 C CA . PRO A 1 123 ? 14.511 1.643 -24.540 1.00 87.38 123 PRO A CA 1
ATOM 912 C C . PRO A 1 123 ? 13.577 2.682 -23.901 1.00 87.38 123 PRO A C 1
ATOM 914 O O . PRO A 1 123 ? 14.020 3.760 -23.519 1.00 87.38 123 PRO A O 1
ATOM 917 N N . GLU A 1 124 ? 12.299 2.337 -23.731 1.00 89.50 124 GLU A N 1
ATOM 918 C CA . GLU A 1 124 ? 11.280 3.194 -23.112 1.00 89.50 124 GLU A CA 1
ATOM 919 C C . GLU A 1 124 ? 11.208 3.063 -21.583 1.00 89.50 124 GLU A C 1
ATOM 921 O O . GLU A 1 124 ? 10.379 3.726 -20.965 1.00 89.50 124 GLU A O 1
ATOM 926 N N . LYS A 1 125 ? 12.046 2.214 -20.962 1.00 87.25 125 LYS A N 1
ATOM 927 C CA . LYS A 1 125 ? 12.030 1.937 -19.514 1.00 87.25 125 LYS A CA 1
ATOM 928 C C . LYS A 1 125 ? 10.614 1.647 -19.008 1.00 87.25 125 LYS A C 1
ATOM 930 O O . LYS A 1 125 ? 10.124 2.300 -18.086 1.00 87.25 125 L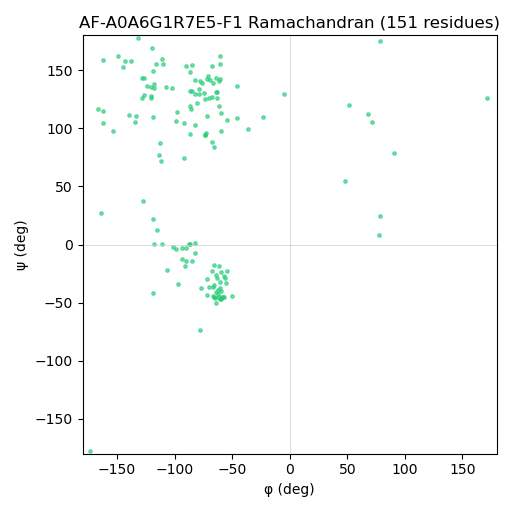YS A O 1
ATOM 935 N N . ARG A 1 126 ? 9.932 0.678 -19.621 1.00 88.94 126 ARG A N 1
ATOM 936 C CA . ARG A 1 126 ? 8.605 0.252 -19.153 1.00 88.94 126 ARG A CA 1
ATOM 937 C C . ARG A 1 126 ? 8.767 -0.662 -17.946 1.00 88.94 126 ARG A C 1
ATOM 939 O O . ARG A 1 126 ? 9.607 -1.557 -17.962 1.00 88.94 126 ARG A O 1
ATOM 946 N N . TRP A 1 127 ? 7.972 -0.426 -16.905 1.00 89.44 127 TRP A N 1
ATOM 947 C CA . TRP A 1 127 ? 7.959 -1.283 -15.721 1.00 89.44 127 TRP A CA 1
ATOM 948 C C . TRP A 1 127 ? 7.401 -2.662 -16.080 1.00 89.44 127 TRP A C 1
ATOM 950 O O . TRP A 1 127 ? 6.314 -2.753 -16.653 1.00 89.44 127 TRP A O 1
ATOM 960 N N . GLN A 1 128 ? 8.143 -3.713 -15.745 1.00 90.88 128 GLN A N 1
ATOM 961 C CA . GLN A 1 128 ? 7.747 -5.107 -15.907 1.00 90.88 128 GLN A CA 1
ATOM 962 C C . GLN A 1 128 ? 7.756 -5.787 -14.545 1.00 90.88 128 GLN A C 1
ATOM 964 O O . GLN A 1 128 ? 8.759 -5.752 -13.833 1.00 90.88 128 GLN A O 1
ATOM 969 N N . THR A 1 129 ? 6.633 -6.403 -14.185 1.00 92.31 129 THR A N 1
ATOM 970 C CA . THR A 1 129 ? 6.516 -7.188 -12.955 1.00 92.31 129 THR A CA 1
ATOM 971 C C . THR A 1 129 ? 7.330 -8.472 -13.080 1.00 92.31 129 THR A C 1
ATOM 973 O O . THR A 1 129 ? 7.116 -9.253 -14.003 1.00 92.31 129 THR A O 1
ATOM 976 N N . GLU A 1 130 ? 8.227 -8.710 -12.126 1.00 93.19 130 GLU A N 1
ATOM 977 C CA . GLU A 1 130 ? 8.996 -9.957 -12.017 1.00 93.19 130 GLU A CA 1
ATOM 978 C C . GLU A 1 130 ? 8.368 -10.928 -11.017 1.00 93.19 130 GLU A C 1
ATOM 980 O O . GLU A 1 130 ? 8.415 -12.142 -11.200 1.00 93.19 130 GLU A O 1
ATOM 985 N N . GLY A 1 131 ? 7.768 -10.397 -9.952 1.00 93.00 131 GLY A N 1
ATOM 986 C CA . GLY A 1 131 ? 7.200 -11.200 -8.882 1.00 93.00 131 GLY A CA 1
ATOM 987 C C . GLY A 1 131 ? 6.229 -10.404 -8.028 1.00 93.00 131 GLY A C 1
ATOM 988 O O . GLY A 1 131 ? 6.257 -9.174 -7.996 1.00 93.00 131 GLY A O 1
ATOM 989 N N . LEU A 1 132 ? 5.355 -11.121 -7.330 1.00 95.69 132 LEU A N 1
ATOM 990 C CA . LEU A 1 132 ? 4.430 -10.535 -6.372 1.00 95.69 132 LEU A CA 1
ATOM 991 C C . LEU A 1 132 ? 4.215 -11.468 -5.187 1.00 95.69 132 LEU A C 1
ATOM 993 O O . LEU A 1 132 ? 4.277 -12.692 -5.324 1.00 95.69 132 LEU A O 1
ATOM 997 N N . ARG A 1 133 ? 3.895 -10.877 -4.041 1.00 96.81 133 ARG A N 1
ATOM 998 C CA . ARG A 1 133 ? 3.448 -11.568 -2.837 1.00 96.81 133 ARG A CA 1
ATOM 999 C C . ARG A 1 133 ? 2.140 -10.952 -2.369 1.00 96.81 133 ARG A C 1
ATOM 1001 O O . ARG A 1 133 ? 2.046 -9.741 -2.200 1.00 96.81 133 ARG A O 1
ATOM 1008 N N . VAL A 1 134 ? 1.140 -11.790 -2.131 1.00 97.88 134 VAL A N 1
ATOM 1009 C CA . VAL A 1 134 ? -0.120 -11.355 -1.522 1.00 97.88 134 VAL A CA 1
ATOM 1010 C C . VAL A 1 134 ? 0.100 -11.116 -0.029 1.00 97.88 134 VAL A C 1
ATOM 1012 O O . VAL A 1 134 ? 0.664 -11.977 0.647 1.00 97.88 134 VAL A O 1
ATOM 1015 N N . LEU A 1 135 ? -0.336 -9.960 0.473 1.00 98.12 135 LEU A N 1
ATOM 1016 C CA . LEU A 1 135 ? -0.290 -9.627 1.894 1.00 98.12 135 LEU A CA 1
ATOM 1017 C C . LEU A 1 135 ? -1.528 -10.178 2.610 1.00 98.12 135 LEU A C 1
ATOM 1019 O O . LEU A 1 135 ? -2.659 -9.979 2.161 1.00 98.12 135 LEU A O 1
ATOM 1023 N N . GLY A 1 136 ? -1.320 -10.843 3.742 1.00 98.06 136 GLY A N 1
ATOM 1024 C CA . GLY A 1 136 ? -2.382 -11.302 4.628 1.00 98.06 136 GLY A CA 1
ATOM 1025 C C . GLY A 1 136 ? -3.114 -10.137 5.297 1.00 98.06 136 GLY A C 1
ATOM 1026 O O . GLY A 1 136 ? -2.545 -9.067 5.522 1.00 98.06 136 GLY A O 1
ATOM 1027 N N . ASP A 1 137 ? -4.377 -10.360 5.665 1.00 97.81 137 ASP A N 1
ATOM 1028 C CA . ASP A 1 137 ? -5.293 -9.318 6.159 1.00 97.81 137 ASP A CA 1
ATOM 1029 C C . ASP A 1 137 ? -4.755 -8.524 7.363 1.00 97.81 137 ASP A C 1
ATOM 1031 O O . ASP A 1 137 ? -5.039 -7.331 7.484 1.00 97.81 137 ASP A O 1
ATOM 1035 N N . HIS A 1 138 ? -3.969 -9.166 8.234 1.00 97.62 138 HIS A N 1
ATOM 1036 C CA . HIS A 1 138 ? -3.443 -8.585 9.475 1.00 97.62 138 HIS A CA 1
ATOM 1037 C C . HIS A 1 138 ? -1.979 -8.134 9.397 1.00 97.62 138 HIS A C 1
ATOM 1039 O O . HIS A 1 138 ? -1.471 -7.581 10.379 1.00 97.62 138 HIS A O 1
ATOM 1045 N N . GLU A 1 139 ? -1.308 -8.348 8.260 1.00 98.06 139 GLU A N 1
ATOM 1046 C CA . GLU A 1 139 ? 0.042 -7.823 8.044 1.00 98.06 139 GLU A CA 1
ATOM 1047 C C . GLU A 1 139 ? 0.048 -6.289 8.121 1.00 98.06 139 GLU A C 1
ATOM 1049 O O . GLU A 1 139 ? -1.005 -5.647 8.050 1.00 98.06 139 GLU A O 1
ATOM 1054 N N . LYS A 1 140 ? 1.241 -5.710 8.310 1.00 97.56 140 LYS A N 1
ATOM 1055 C CA . LYS A 1 140 ? 1.464 -4.269 8.493 1.00 97.56 140 LYS A CA 1
ATOM 1056 C C . LYS A 1 140 ? 2.228 -3.702 7.291 1.00 97.56 140 LYS A C 1
ATOM 1058 O O . LYS A 1 140 ? 3.458 -3.657 7.333 1.00 97.56 140 LYS A O 1
ATOM 1063 N N . PRO A 1 141 ? 1.546 -3.286 6.204 1.00 97.75 141 PRO A N 1
ATOM 1064 C CA . PRO A 1 141 ? 2.213 -2.932 4.951 1.00 97.75 141 PRO A CA 1
ATOM 1065 C C . PRO A 1 141 ? 3.199 -1.770 5.078 1.00 97.75 141 PRO A C 1
ATOM 1067 O O . PRO A 1 141 ? 4.223 -1.783 4.404 1.00 97.75 141 PRO A O 1
ATOM 1070 N N . LEU A 1 142 ? 2.937 -0.800 5.965 1.00 96.88 142 LEU A N 1
ATOM 1071 C CA . LEU A 1 142 ? 3.877 0.299 6.206 1.00 96.88 142 LEU A CA 1
ATOM 1072 C C . LEU A 1 142 ? 5.195 -0.201 6.814 1.00 96.88 142 LEU A C 1
ATOM 1074 O O . LEU A 1 142 ? 6.258 0.131 6.302 1.00 96.88 142 LEU A O 1
ATOM 1078 N N . LEU A 1 143 ? 5.130 -1.074 7.826 1.00 95.56 143 LEU A N 1
ATOM 1079 C CA . LEU A 1 143 ? 6.331 -1.673 8.421 1.00 95.56 143 LEU A CA 1
ATOM 1080 C C . LEU A 1 143 ? 7.086 -2.543 7.413 1.00 95.56 143 LEU A C 1
ATOM 1082 O O . LEU A 1 143 ? 8.309 -2.486 7.348 1.00 95.56 143 LEU A O 1
ATOM 1086 N N . ILE A 1 144 ? 6.367 -3.325 6.602 1.00 95.94 144 ILE A N 1
ATOM 1087 C CA . ILE A 1 144 ? 6.978 -4.147 5.547 1.00 95.94 144 ILE A CA 1
ATOM 1088 C C . ILE A 1 144 ? 7.735 -3.258 4.555 1.00 95.94 144 ILE A C 1
ATOM 1090 O O . ILE A 1 144 ? 8.881 -3.557 4.227 1.00 95.94 144 ILE A O 1
ATOM 1094 N N . GLN A 1 145 ? 7.129 -2.148 4.120 1.00 95.00 145 GLN A N 1
ATOM 1095 C CA . GLN A 1 145 ? 7.771 -1.196 3.215 1.00 95.00 145 GLN A CA 1
ATOM 1096 C C . GLN A 1 145 ? 9.044 -0.596 3.823 1.00 95.00 145 GLN A C 1
ATOM 1098 O O . GLN A 1 145 ? 10.007 -0.351 3.095 1.00 95.00 145 GLN A O 1
ATOM 1103 N N . ASP A 1 146 ? 9.057 -0.325 5.125 1.00 92.62 146 ASP A N 1
ATOM 1104 C CA . ASP A 1 146 ? 10.201 0.297 5.792 1.00 92.62 146 ASP A CA 1
ATOM 1105 C C . ASP A 1 146 ? 11.343 -0.698 6.038 1.00 92.62 146 ASP A C 1
ATOM 1107 O O . ASP A 1 146 ? 12.510 -0.345 5.858 1.00 92.62 146 ASP A O 1
ATOM 1111 N N . LEU A 1 147 ? 11.014 -1.949 6.372 1.00 93.56 147 LEU A N 1
ATOM 1112 C CA . LEU A 1 147 ? 11.975 -2.982 6.775 1.00 93.56 147 LEU A CA 1
ATOM 1113 C C . LEU A 1 147 ? 12.501 -3.842 5.620 1.00 93.56 147 LEU A C 1
ATOM 1115 O O . LEU A 1 147 ? 13.539 -4.489 5.768 1.00 93.56 147 LEU A O 1
ATOM 1119 N N . TRP A 1 148 ? 11.814 -3.870 4.478 1.00 94.12 148 TRP A N 1
ATOM 1120 C CA . TRP A 1 148 ? 12.213 -4.673 3.326 1.00 94.12 148 TRP A CA 1
ATOM 1121 C C . TRP A 1 148 ? 12.367 -3.822 2.068 1.00 94.12 148 TRP A C 1
ATOM 1123 O O . TRP A 1 148 ? 11.537 -2.963 1.767 1.00 94.12 148 TRP A O 1
ATOM 1133 N N . LYS A 1 149 ? 13.439 -4.073 1.312 1.00 91.56 149 LYS A N 1
ATOM 1134 C CA . LYS A 1 149 ? 13.705 -3.435 0.020 1.00 91.56 149 LYS A CA 1
ATOM 1135 C C . LYS A 1 149 ? 13.991 -4.504 -1.037 1.00 91.56 149 LYS A C 1
ATOM 1137 O O . LYS A 1 149 ? 14.638 -5.505 -0.716 1.00 91.56 149 LYS A O 1
ATOM 1142 N N . PRO A 1 150 ? 13.540 -4.301 -2.287 1.00 89.31 150 PRO A N 1
ATOM 1143 C CA . PRO A 1 150 ? 13.919 -5.173 -3.390 1.00 89.31 150 PRO A CA 1
ATOM 1144 C C . PRO A 1 150 ? 15.439 -5.153 -3.585 1.00 89.31 150 PRO A C 1
ATOM 1146 O O . PRO A 1 150 ? 16.113 -4.188 -3.222 1.00 89.31 150 PRO A O 1
ATOM 1149 N N . ARG A 1 151 ? 15.981 -6.231 -4.162 1.00 85.75 151 ARG A N 1
ATOM 1150 C CA . ARG A 1 151 ? 17.406 -6.294 -4.505 1.00 85.75 151 ARG A CA 1
ATOM 1151 C C . ARG A 1 151 ? 17.735 -5.204 -5.520 1.00 85.75 151 ARG A C 1
ATOM 1153 O O . ARG A 1 151 ? 16.951 -4.953 -6.431 1.00 85.75 151 ARG A O 1
ATOM 1160 N N . GLU A 1 152 ? 18.895 -4.585 -5.356 1.00 77.31 152 GLU A N 1
ATOM 1161 C CA . GLU A 1 152 ? 19.424 -3.655 -6.348 1.00 77.31 152 GLU A CA 1
ATOM 1162 C C . GLU A 1 152 ? 19.771 -4.418 -7.634 1.00 77.31 152 GLU A C 1
ATOM 1164 O O . GLU A 1 152 ? 20.282 -5.542 -7.580 1.00 77.31 152 GLU A O 1
ATOM 1169 N N . GLY A 1 153 ? 19.458 -3.808 -8.776 1.00 55.97 153 GLY A N 1
ATOM 1170 C CA . GLY A 1 153 ? 19.695 -4.327 -10.120 1.00 55.97 153 GLY A CA 1
ATOM 1171 C C . GLY A 1 153 ? 19.992 -3.194 -11.086 1.00 55.97 153 GLY A C 1
ATOM 1172 O O . GLY A 1 153 ? 19.391 -2.108 -10.912 1.00 55.97 153 GLY A O 1
#

Foldseek 3Di:
DDDDDDDDDDDDDDDDDPPPPPPDDDPDPVPPPPPPDDDDDDDDDPDPDPPDVVVVVCQQADKDWDWAQQCVPDPPDGTDIDIFGQQDWQLNRLLRRCVVVVHHSVCSVVDWGKDWDFFQDDPVRDTDTPDIDTGDGRDRVVVCVVVDDDDDD

Nearest PDB structures (foldseek):
  3ec8-assembly1_A  TM=9.538E-01  e=2.774E-11  Homo sapiens
  5kho-assembly1_B  TM=9.381E-01  e=4.169E-08  Homo sapiens
  2c5l-assembly1_C  TM=7.122E-01  e=3.035E-03  Homo sapiens
  3gw6-assembly2_D  TM=1.717E-01  e=3.537E+00  Escherichia phage K1F
  3gw6-assembly1_A  TM=1.707E-01  e=3.319E+00  Escherichia phage K1F

Sequence (153 aa):
MFYGSSSSSSMAPPSKNRLKRQSRIFSQVLYRTLSYKDRSSSSASPAAGEDDPAELSTQLSAPGVLKIFGGNICAGTNYKSVLATGSSSTRELVKEALERYGLSQLSAGQYALCDVIGKFEGPEKRWQTEGLRVLGDHEKPLLIQDLWKPREG

Radius of gyration: 27.36 Å; Cα contacts (8 Å, |Δi|>4): 142; chains: 1; bounding box: 48×77×58 Å